Protein AF-A0A0K0DB33-F1 (afdb_monomer_lite)

pLDDT: mean 93.55, std 8.36, range [65.25, 98.75]

Secondary structure (DSSP, 8-state):
-HHHHHHHHHHHH-TTS-HHHHHHHHHHHHHHHHHHHHHHHHHHHHHH-TTS----TTPSPS-TTTTSSTT--SPPHHHHHHHT-

Radius of gyration: 17.32 Å; chains: 1; bounding box: 47×22×39 Å

Sequence (85 aa):
VYQEASIERVKRNDPSLSDAEARQRAVIEFDNAAKTFLVETIKTARRMRPKAFWSFYGFPYCNYNAGQKDSDYNCSRKFESYNDK

Organism: Angiostrongylus cantonensis (NCBI:txid6313)

Foldseek 3Di:
DQQVVLLVVQCVVPVPDDSVRSSVVSCVVVVVVVVVVQVVVQVVVCVVPVPDDDDDPCPPPQDPCQPVDPPRPGRDPVSVVVNVD

Structure (mmCIF, N/CA/C/O backbone):
data_AF-A0A0K0DB33-F1
#
_entry.id   AF-A0A0K0DB33-F1
#
loop_
_atom_site.group_PDB
_atom_site.id
_atom_site.type_symbol
_atom_site.label_atom_id
_atom_site.label_alt_id
_atom_site.label_comp_id
_atom_site.label_asym_id
_atom_site.label_entity_id
_atom_site.label_seq_id
_atom_site.pdbx_PDB_ins_code
_atom_site.Cartn_x
_atom_site.Cartn_y
_atom_site.Cartn_z
_atom_site.occupancy
_atom_site.B_iso_or_equiv
_atom_site.auth_seq_id
_atom_site.auth_comp_id
_atom_site.auth_asym_id
_atom_site.auth_atom_id
_atom_site.pdbx_PDB_model_num
ATOM 1 N N . VAL A 1 1 ? -4.745 11.809 6.064 1.00 95.81 1 VAL A N 1
ATOM 2 C CA . VAL A 1 1 ? -5.395 11.648 4.737 1.00 95.81 1 VAL A CA 1
ATOM 3 C C . VAL A 1 1 ? -5.725 10.193 4.388 1.00 95.81 1 VAL A C 1
ATOM 5 O O . VAL A 1 1 ? -6.852 9.815 4.650 1.00 95.81 1 VAL A O 1
ATOM 8 N N . TYR A 1 2 ? -4.830 9.347 3.842 1.00 97.50 2 TYR A N 1
ATOM 9 C CA . TYR A 1 2 ? -5.235 8.009 3.335 1.00 97.50 2 TYR A CA 1
ATOM 10 C C . TYR A 1 2 ? -5.851 7.076 4.390 1.00 97.50 2 TYR A C 1
ATOM 12 O O . TYR A 1 2 ? -6.854 6.417 4.124 1.00 97.50 2 TYR A O 1
ATOM 20 N N . GLN A 1 3 ? -5.281 7.045 5.596 1.00 97.75 3 GLN A N 1
ATOM 21 C CA . GLN A 1 3 ? -5.810 6.235 6.698 1.00 97.75 3 GLN A CA 1
ATOM 22 C C . GLN A 1 3 ? -7.191 6.733 7.146 1.00 97.75 3 GLN A C 1
ATOM 24 O O . GLN A 1 3 ? -8.128 5.948 7.224 1.00 97.75 3 GLN A O 1
ATOM 29 N N . GLU A 1 4 ? -7.335 8.041 7.374 1.00 98.19 4 GLU A N 1
ATOM 30 C CA . GLU A 1 4 ? -8.602 8.671 7.780 1.00 98.19 4 GLU A CA 1
ATOM 31 C C . GLU A 1 4 ? -9.692 8.462 6.731 1.00 98.19 4 GLU A C 1
ATOM 33 O O . GLU A 1 4 ? -10.763 7.974 7.067 1.00 98.19 4 GLU A O 1
ATOM 38 N N . ALA A 1 5 ? -9.390 8.706 5.453 1.00 98.50 5 ALA A N 1
ATOM 39 C CA . ALA A 1 5 ? -10.333 8.488 4.361 1.00 98.50 5 ALA A CA 1
ATOM 40 C C . ALA A 1 5 ? -10.777 7.017 4.262 1.00 98.50 5 ALA A C 1
ATOM 42 O O . ALA A 1 5 ? -11.940 6.737 3.971 1.00 98.50 5 ALA A O 1
ATOM 43 N N . SER A 1 6 ? -9.872 6.070 4.534 1.00 98.69 6 SER A N 1
ATOM 44 C CA . SER A 1 6 ? -10.199 4.639 4.556 1.00 98.69 6 SER A CA 1
ATOM 45 C C . SER A 1 6 ? -11.118 4.291 5.732 1.00 98.69 6 SER A C 1
ATOM 47 O O . SER A 1 6 ? -12.103 3.581 5.549 1.00 98.69 6 SER A O 1
ATOM 49 N N . ILE A 1 7 ? -10.854 4.843 6.920 1.00 98.62 7 ILE A N 1
ATOM 50 C CA . ILE A 1 7 ? -11.703 4.664 8.109 1.00 98.62 7 ILE A CA 1
ATOM 51 C C . ILE A 1 7 ? -13.085 5.290 7.888 1.00 98.62 7 ILE A C 1
ATOM 53 O O . ILE A 1 7 ? -14.099 4.652 8.159 1.00 98.62 7 ILE A O 1
ATOM 57 N N . GLU A 1 8 ? -13.146 6.514 7.364 1.00 98.31 8 GLU A N 1
ATOM 58 C CA . GLU A 1 8 ? -14.396 7.209 7.044 1.00 98.31 8 GLU A CA 1
ATOM 59 C C . GLU A 1 8 ? -15.217 6.458 5.998 1.00 98.31 8 GLU A C 1
ATOM 61 O O . GLU A 1 8 ? -16.440 6.377 6.107 1.00 98.31 8 GLU A O 1
ATOM 66 N N . ARG A 1 9 ? -14.562 5.891 4.979 1.00 98.56 9 ARG A N 1
ATOM 67 C CA . ARG A 1 9 ? -15.221 5.029 3.995 1.00 98.56 9 ARG A CA 1
ATOM 68 C C . ARG A 1 9 ? -15.833 3.803 4.671 1.00 98.56 9 ARG A C 1
ATOM 70 O O . ARG A 1 9 ? -16.999 3.516 4.418 1.00 98.56 9 ARG A O 1
ATOM 77 N N . VAL A 1 10 ? -15.077 3.108 5.520 1.00 98.62 10 VAL A N 1
ATOM 78 C CA . VAL A 1 10 ? -15.569 1.925 6.240 1.00 98.62 10 VAL A CA 1
ATOM 79 C C . VAL A 1 10 ? -16.753 2.280 7.138 1.00 98.62 10 VAL A C 1
ATOM 81 O O . VAL A 1 10 ? -17.794 1.648 7.019 1.00 98.62 10 VAL A O 1
ATOM 84 N N . LYS A 1 11 ? -16.652 3.339 7.952 1.00 98.38 11 LYS A N 1
ATOM 85 C CA . LYS A 1 11 ? -17.749 3.798 8.825 1.00 98.38 11 LYS A CA 1
ATOM 86 C C . LYS A 1 11 ? -18.998 4.220 8.055 1.00 98.38 11 LYS A C 1
ATOM 88 O O . LYS A 1 11 ? -20.110 4.049 8.534 1.00 98.38 11 LYS A O 1
ATOM 93 N N . ARG A 1 12 ? -18.831 4.798 6.864 1.00 98.25 12 ARG A N 1
ATOM 94 C CA . ARG A 1 12 ? -19.959 5.166 5.999 1.00 98.25 12 ARG A CA 1
ATOM 95 C C . ARG A 1 12 ? -20.665 3.937 5.432 1.00 98.25 12 ARG A C 1
ATOM 97 O O . ARG A 1 12 ? -21.879 3.968 5.271 1.00 98.25 12 ARG A O 1
ATOM 104 N N . ASN A 1 13 ? -19.906 2.891 5.109 1.00 98.12 13 ASN A N 1
ATOM 105 C CA . ASN A 1 13 ? -20.439 1.643 4.565 1.00 98.12 13 AS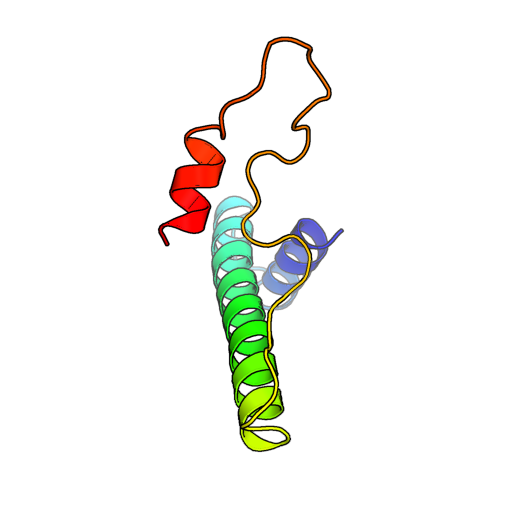N A CA 1
ATOM 106 C C . ASN A 1 13 ? -21.069 0.761 5.650 1.00 98.12 13 ASN A C 1
ATOM 108 O O . ASN A 1 13 ? -22.052 0.079 5.376 1.00 98.12 13 ASN A O 1
ATOM 112 N N . ASP A 1 14 ? -20.511 0.783 6.859 1.00 97.75 14 ASP A N 1
ATOM 113 C CA . ASP A 1 14 ? -21.023 0.067 8.022 1.00 97.75 14 ASP A CA 1
ATOM 114 C C . ASP A 1 14 ? -20.946 0.957 9.279 1.00 97.75 14 ASP A C 1
ATOM 116 O O . ASP A 1 14 ? -19.943 0.946 10.003 1.00 97.75 14 ASP A O 1
ATOM 120 N N . PRO A 1 15 ? -22.004 1.747 9.547 1.00 97.50 15 PRO A N 1
ATOM 121 C CA . PRO A 1 15 ? -22.063 2.627 10.712 1.00 97.50 15 PRO A CA 1
ATOM 122 C C . PRO A 1 15 ? -22.164 1.895 12.055 1.00 9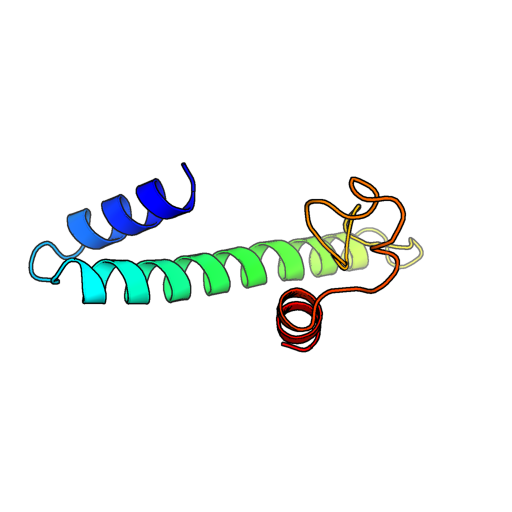7.50 15 PRO A C 1
ATOM 124 O O . PRO A 1 15 ? -22.095 2.551 13.093 1.00 97.50 15 PRO A O 1
ATOM 127 N N . SER A 1 16 ? -22.373 0.572 12.057 1.00 98.25 16 SER A N 1
ATOM 128 C CA . SER A 1 16 ? -22.506 -0.216 13.289 1.00 98.25 16 SER A CA 1
ATOM 129 C C . SER A 1 16 ? -21.159 -0.562 13.928 1.00 98.25 16 SER A C 1
ATOM 131 O O . SER A 1 16 ? -21.108 -0.876 15.117 1.00 98.25 16 SER A O 1
ATOM 133 N N . LEU A 1 17 ? -20.072 -0.478 13.153 1.00 98.19 17 LEU A N 1
ATOM 134 C CA . LEU A 1 17 ? -18.728 -0.791 13.620 1.00 98.19 17 LEU A CA 1
ATOM 135 C C . LEU A 1 17 ? -18.261 0.207 14.677 1.00 98.19 17 LEU A C 1
ATOM 137 O O . LEU A 1 17 ? -18.358 1.426 14.509 1.00 98.19 17 LEU A O 1
ATOM 141 N N . SER A 1 18 ? -17.630 -0.316 15.725 1.00 98.31 18 SER A N 1
ATOM 142 C CA . SER A 1 18 ? -16.847 0.508 16.636 1.00 98.31 18 SER A CA 1
ATOM 143 C C . SER A 1 18 ? -15.655 1.148 15.917 1.00 98.31 18 SER A C 1
ATOM 145 O O . SER A 1 18 ? -15.179 0.690 14.874 1.00 98.31 18 SER A O 1
ATOM 147 N N . ASP A 1 19 ? -15.092 2.190 16.522 1.00 97.75 19 ASP A N 1
ATOM 148 C CA . ASP A 1 19 ? -13.893 2.856 16.010 1.00 97.75 19 ASP A CA 1
ATOM 149 C C . ASP A 1 19 ? -12.708 1.903 15.810 1.00 97.75 19 ASP A C 1
ATOM 151 O O . ASP A 1 19 ? -11.930 2.074 14.868 1.00 97.75 19 ASP A O 1
ATOM 155 N N . ALA A 1 20 ? -12.561 0.903 16.681 1.00 98.31 20 ALA A N 1
ATOM 156 C CA . ALA A 1 20 ? -11.489 -0.081 16.592 1.00 98.31 20 ALA A CA 1
ATOM 157 C C . ALA A 1 20 ? -11.705 -1.043 15.415 1.00 98.31 20 ALA A C 1
ATOM 159 O O . ALA A 1 20 ? -10.780 -1.276 14.633 1.00 98.31 20 ALA A O 1
ATOM 160 N N . GLU A 1 21 ? -12.928 -1.544 15.246 1.00 98.56 21 GLU A N 1
ATOM 161 C CA . GLU A 1 21 ? -13.286 -2.440 14.143 1.00 98.56 21 GLU A CA 1
ATOM 162 C C . GLU A 1 21 ? -13.187 -1.726 12.795 1.00 98.56 21 GLU A C 1
ATOM 164 O O . GLU A 1 21 ? -12.605 -2.265 11.852 1.00 98.56 21 GLU A O 1
ATOM 169 N N . ALA A 1 22 ? -13.664 -0.480 12.715 1.00 98.62 22 ALA A N 1
ATOM 170 C CA . ALA A 1 22 ? -13.558 0.329 11.509 1.00 98.62 22 ALA A CA 1
ATOM 171 C C . ALA A 1 22 ? -12.093 0.559 11.105 1.00 98.62 22 ALA A C 1
ATOM 173 O O . ALA A 1 22 ? -11.752 0.461 9.927 1.00 98.62 22 ALA A O 1
ATOM 174 N N . ARG A 1 23 ? -11.200 0.809 12.076 1.00 98.62 23 ARG A N 1
ATOM 175 C CA . ARG A 1 23 ? -9.753 0.942 11.831 1.00 98.62 23 ARG A CA 1
ATOM 176 C C . ARG A 1 23 ? -9.135 -0.351 11.314 1.00 98.62 23 ARG A C 1
ATOM 178 O O . ARG A 1 23 ? -8.399 -0.310 10.332 1.00 98.62 23 ARG A O 1
ATOM 185 N N . GLN A 1 24 ? -9.430 -1.486 11.944 1.00 98.56 24 GLN A N 1
ATOM 186 C CA . GLN A 1 24 ? -8.898 -2.779 11.504 1.00 98.56 24 GLN A CA 1
ATOM 187 C C . GLN A 1 24 ? -9.386 -3.142 10.10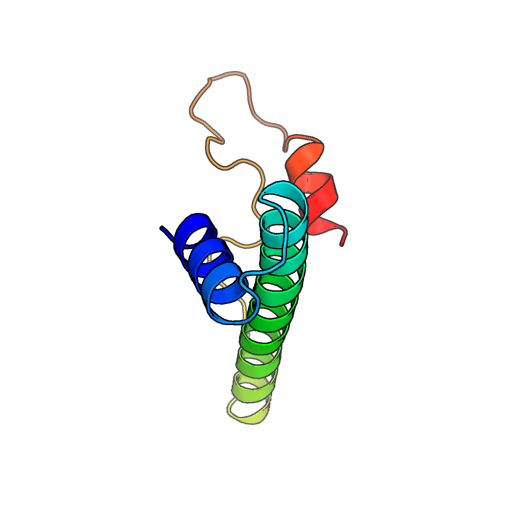1 1.00 98.56 24 GLN A C 1
ATOM 189 O O . GLN A 1 24 ? -8.586 -3.517 9.242 1.00 98.56 24 GLN A O 1
ATOM 194 N N . ARG A 1 25 ? -10.684 -2.967 9.839 1.00 98.62 25 ARG A N 1
ATOM 195 C CA . ARG A 1 25 ? -11.273 -3.193 8.519 1.00 98.62 25 ARG A CA 1
ATOM 196 C C . ARG A 1 25 ? -10.650 -2.276 7.465 1.00 98.62 25 ARG A C 1
ATOM 198 O O . ARG A 1 25 ? -10.312 -2.757 6.389 1.00 98.62 25 ARG A O 1
ATOM 205 N N . ALA A 1 26 ? -10.435 -1.000 7.787 1.00 98.69 26 ALA A N 1
ATOM 206 C CA . ALA A 1 26 ? -9.823 -0.038 6.875 1.00 98.69 26 ALA A CA 1
ATOM 207 C C . ALA A 1 26 ? -8.391 -0.424 6.477 1.00 98.69 26 ALA A C 1
ATOM 209 O O . ALA A 1 26 ? -8.052 -0.308 5.303 1.00 98.69 26 ALA A O 1
ATOM 210 N N . VAL A 1 27 ? -7.574 -0.922 7.416 1.00 98.25 27 VAL A N 1
ATOM 211 C CA . VAL A 1 27 ? -6.225 -1.439 7.111 1.00 98.25 27 VAL A CA 1
ATOM 212 C C . VAL A 1 27 ? -6.308 -2.602 6.123 1.00 98.25 27 VAL A C 1
ATOM 214 O O . VAL A 1 27 ? -5.651 -2.577 5.089 1.00 98.25 27 VAL A O 1
ATOM 217 N N . ILE A 1 28 ? -7.170 -3.586 6.396 1.00 98.19 28 ILE A N 1
ATOM 218 C CA . ILE A 1 28 ? -7.315 -4.776 5.545 1.00 98.19 28 ILE A CA 1
ATOM 219 C C . ILE A 1 28 ? -7.786 -4.397 4.135 1.00 98.19 28 ILE A C 1
ATOM 221 O O . ILE A 1 28 ? -7.237 -4.879 3.145 1.00 98.19 28 ILE A O 1
ATOM 225 N N . GLU A 1 29 ? -8.812 -3.552 4.025 1.00 98.50 29 GLU A N 1
ATOM 226 C CA . GLU A 1 29 ? -9.351 -3.134 2.728 1.00 98.50 29 GLU A CA 1
ATOM 227 C C . GLU A 1 29 ? -8.336 -2.320 1.923 1.00 98.50 29 GLU A C 1
ATOM 229 O O . GLU A 1 29 ? -8.155 -2.575 0.729 1.00 98.50 29 GLU A O 1
ATOM 234 N N . PHE A 1 30 ? -7.651 -1.374 2.571 1.00 98.56 30 PHE A N 1
ATOM 235 C CA . PHE A 1 30 ? -6.661 -0.530 1.915 1.00 98.56 30 PHE A CA 1
ATOM 236 C C . PHE A 1 30 ? -5.453 -1.341 1.442 1.00 98.56 30 PHE A C 1
ATOM 238 O O . PHE A 1 30 ? -5.084 -1.241 0.273 1.00 98.56 30 PHE A O 1
ATOM 245 N N . ASP A 1 31 ? -4.875 -2.182 2.302 1.00 97.56 31 ASP A N 1
ATOM 246 C CA . ASP A 1 31 ? -3.678 -2.962 1.972 1.00 97.56 31 ASP A CA 1
ATOM 247 C C . ASP A 1 31 ? -3.952 -3.946 0.825 1.00 97.56 31 ASP A C 1
ATOM 249 O O . ASP A 1 31 ? -3.149 -4.070 -0.104 1.00 97.56 31 ASP A O 1
ATOM 253 N N . ASN A 1 32 ? -5.125 -4.590 0.821 1.00 98.31 32 ASN A N 1
ATOM 254 C CA . ASN A 1 32 ? -5.533 -5.477 -0.270 1.00 98.31 32 ASN A CA 1
ATOM 255 C C . ASN A 1 32 ? -5.715 -4.723 -1.595 1.00 98.31 32 ASN A C 1
ATOM 257 O O . ASN A 1 32 ? -5.254 -5.189 -2.645 1.00 98.31 32 ASN A O 1
ATOM 261 N N . ALA A 1 33 ? -6.367 -3.558 -1.563 1.00 98.44 33 ALA A N 1
ATOM 262 C CA . ALA A 1 33 ? -6.554 -2.728 -2.747 1.00 98.44 33 ALA A CA 1
ATOM 263 C C . ALA A 1 33 ? -5.213 -2.195 -3.281 1.00 98.44 33 ALA A C 1
ATOM 265 O O . ALA A 1 33 ? -4.946 -2.292 -4.481 1.00 98.44 33 ALA A O 1
ATOM 266 N N . ALA A 1 34 ? -4.339 -1.706 -2.398 1.00 98.00 34 ALA A N 1
ATOM 267 C CA . ALA A 1 34 ? -3.012 -1.207 -2.743 1.00 98.00 34 ALA A CA 1
ATOM 268 C C . ALA A 1 34 ? -2.136 -2.309 -3.356 1.00 98.00 34 ALA A C 1
ATOM 270 O O . ALA A 1 34 ? -1.569 -2.116 -4.434 1.00 98.00 34 ALA A O 1
ATOM 271 N N . LYS A 1 35 ? -2.087 -3.495 -2.732 1.00 97.19 35 LYS A N 1
ATOM 272 C CA . LYS A 1 35 ? -1.367 -4.662 -3.263 1.00 97.19 35 LYS A CA 1
ATOM 273 C C . LYS A 1 35 ? -1.864 -5.030 -4.655 1.00 97.19 35 LYS A C 1
ATOM 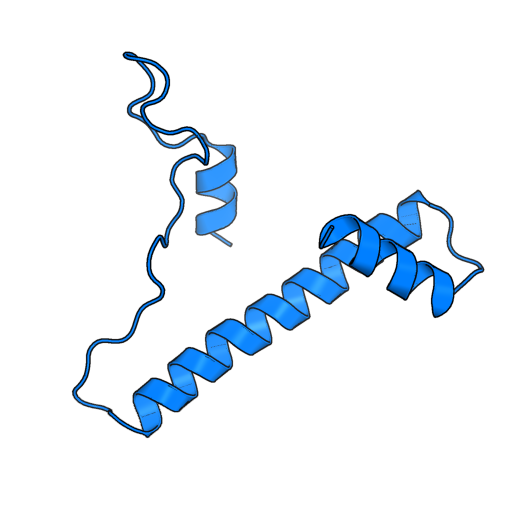275 O O . LYS A 1 35 ? -1.058 -5.207 -5.566 1.00 97.19 35 LYS A O 1
ATOM 280 N N . THR A 1 36 ? -3.182 -5.112 -4.830 1.00 98.56 36 THR A N 1
ATOM 281 C CA . THR A 1 36 ? -3.795 -5.444 -6.123 1.00 98.56 36 THR A CA 1
ATOM 282 C C . THR A 1 36 ? -3.392 -4.433 -7.193 1.00 98.56 36 THR A C 1
ATOM 284 O O . THR A 1 36 ? -2.913 -4.822 -8.257 1.00 98.56 36 THR A O 1
ATOM 287 N N . PHE A 1 37 ? -3.511 -3.138 -6.896 1.00 98.75 37 PHE A N 1
ATOM 288 C CA . PHE A 1 37 ? -3.180 -2.075 -7.838 1.00 98.75 37 PHE A CA 1
ATOM 289 C C . PHE A 1 37 ? -1.701 -2.098 -8.249 1.00 98.75 37 PHE A C 1
ATOM 291 O O . PHE A 1 37 ? -1.389 -2.094 -9.443 1.00 98.75 37 PHE A O 1
ATOM 298 N N . LEU A 1 38 ? -0.781 -2.176 -7.282 1.00 98.19 38 LEU A N 1
ATOM 299 C CA . LEU A 1 38 ? 0.662 -2.177 -7.547 1.00 98.19 38 LEU A CA 1
ATOM 300 C C . LEU A 1 38 ? 1.095 -3.419 -8.342 1.00 98.19 38 LEU A C 1
ATOM 302 O O . LEU A 1 38 ? 1.829 -3.308 -9.328 1.00 98.19 38 LEU A O 1
ATOM 306 N N . VAL A 1 39 ? 0.604 -4.602 -7.958 1.00 98.12 39 VAL A N 1
ATOM 307 C CA . VAL A 1 39 ? 0.942 -5.868 -8.623 1.00 98.12 39 VAL A CA 1
ATOM 308 C C . VAL A 1 39 ? 0.395 -5.912 -10.048 1.00 98.12 39 VAL A C 1
ATOM 310 O O . VAL A 1 39 ? 1.135 -6.256 -10.973 1.00 98.12 39 VAL A O 1
ATOM 313 N N . GLU A 1 40 ? -0.874 -5.554 -10.258 1.00 98.75 40 GLU A N 1
ATOM 314 C CA . GLU A 1 40 ? -1.460 -5.567 -11.602 1.00 98.75 40 GLU A CA 1
ATOM 315 C C . GLU A 1 40 ? -0.850 -4.497 -12.511 1.00 98.75 40 GLU A C 1
ATOM 317 O O . GLU A 1 40 ? -0.680 -4.744 -13.707 1.00 98.75 40 GLU A O 1
ATOM 322 N N . THR A 1 41 ? -0.414 -3.362 -11.957 1.00 98.69 41 THR A N 1
ATOM 323 C CA . THR A 1 41 ? 0.341 -2.347 -12.705 1.00 98.69 41 THR A CA 1
ATOM 324 C C . THR A 1 41 ? 1.648 -2.926 -13.252 1.00 98.69 41 THR A C 1
ATOM 326 O O . THR A 1 41 ? 1.886 -2.864 -14.459 1.00 98.69 41 THR A O 1
ATOM 329 N N . ILE A 1 42 ? 2.468 -3.571 -12.411 1.00 98.38 42 ILE A N 1
ATOM 330 C CA . ILE A 1 42 ? 3.731 -4.188 -12.858 1.00 98.38 42 ILE A CA 1
ATOM 331 C C . ILE A 1 42 ? 3.479 -5.340 -13.833 1.00 98.38 42 ILE A C 1
ATOM 333 O O . ILE A 1 42 ? 4.168 -5.442 -14.850 1.00 98.38 42 ILE A O 1
ATOM 337 N N . LYS A 1 43 ? 2.484 -6.200 -13.578 1.00 98.56 43 LYS A N 1
ATOM 338 C CA . LYS A 1 43 ? 2.119 -7.273 -14.520 1.00 98.56 43 LYS A CA 1
ATOM 339 C C . LYS A 1 43 ? 1.733 -6.703 -15.882 1.00 98.56 43 LYS A C 1
ATOM 341 O O . LYS A 1 43 ? 2.184 -7.214 -16.905 1.00 98.56 43 LYS A O 1
ATOM 346 N N . THR A 1 44 ? 0.932 -5.643 -15.904 1.00 98.75 44 THR A N 1
ATOM 347 C CA . THR A 1 44 ? 0.508 -4.973 -17.138 1.00 98.75 44 THR A CA 1
ATOM 348 C C . THR A 1 44 ? 1.700 -4.362 -17.866 1.00 98.75 44 THR A C 1
ATOM 350 O O . THR A 1 44 ? 1.894 -4.635 -19.050 1.00 98.75 44 THR A O 1
ATOM 353 N N . ALA A 1 45 ? 2.569 -3.641 -17.157 1.00 98.56 45 ALA A N 1
ATOM 354 C CA . ALA A 1 45 ? 3.775 -3.052 -17.729 1.00 98.56 45 ALA A CA 1
ATOM 355 C C . ALA A 1 45 ? 4.711 -4.118 -18.337 1.00 98.56 45 ALA A C 1
ATOM 357 O O . ALA A 1 45 ? 5.163 -3.981 -19.478 1.00 98.56 45 ALA A O 1
ATOM 358 N N . ARG A 1 46 ? 4.909 -5.244 -17.636 1.00 98.44 46 ARG A N 1
ATOM 359 C CA . ARG A 1 46 ? 5.674 -6.399 -18.136 1.00 98.44 46 ARG A CA 1
ATOM 360 C C . ARG A 1 46 ? 5.045 -7.035 -19.376 1.00 98.44 46 ARG A C 1
ATOM 362 O O . ARG A 1 46 ? 5.780 -7.386 -20.292 1.00 98.44 46 ARG A O 1
ATOM 369 N N . ARG A 1 47 ? 3.714 -7.164 -19.446 1.00 98.62 47 ARG A N 1
ATOM 370 C CA . ARG A 1 47 ? 3.020 -7.659 -20.655 1.00 98.62 47 ARG A CA 1
ATOM 371 C C . ARG A 1 47 ? 3.233 -6.718 -21.844 1.00 98.62 47 ARG A C 1
ATOM 373 O O . ARG A 1 47 ? 3.482 -7.180 -22.951 1.00 98.62 47 ARG A O 1
ATOM 380 N N . MET A 1 48 ? 3.165 -5.406 -21.616 1.00 98.69 48 MET A N 1
ATOM 381 C CA . MET A 1 48 ? 3.297 -4.398 -22.674 1.00 98.69 48 MET A CA 1
ATOM 382 C C . MET A 1 48 ? 4.737 -4.220 -23.165 1.00 98.69 48 MET A C 1
ATOM 384 O O . MET A 1 48 ? 4.953 -3.898 -24.335 1.00 98.69 48 MET A O 1
ATOM 388 N N . ARG A 1 49 ? 5.727 -4.367 -22.281 1.00 98.62 49 ARG A N 1
ATOM 389 C CA . ARG A 1 49 ? 7.155 -4.196 -22.582 1.00 98.62 49 ARG A CA 1
ATOM 390 C C . ARG A 1 49 ? 7.961 -5.301 -21.890 1.00 98.62 49 ARG A C 1
ATOM 392 O O . A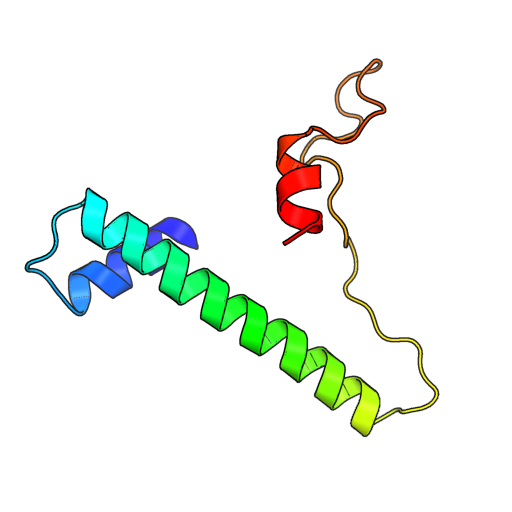RG A 1 49 ? 8.612 -5.037 -20.879 1.00 98.62 49 ARG A O 1
ATOM 399 N N . PRO A 1 50 ? 7.959 -6.531 -22.436 1.00 98.38 50 PRO A N 1
ATOM 400 C CA . PRO A 1 50 ? 8.532 -7.702 -21.764 1.00 98.38 50 PRO A CA 1
ATOM 401 C C . PRO A 1 50 ? 10.058 -7.678 -21.637 1.00 98.38 50 PRO A C 1
ATOM 403 O O . PRO A 1 50 ? 10.608 -8.417 -20.829 1.00 98.38 50 PRO A O 1
ATOM 406 N N . LYS A 1 51 ? 10.744 -6.836 -22.421 1.00 98.31 51 LYS A N 1
ATOM 407 C CA . LYS A 1 51 ? 12.208 -6.677 -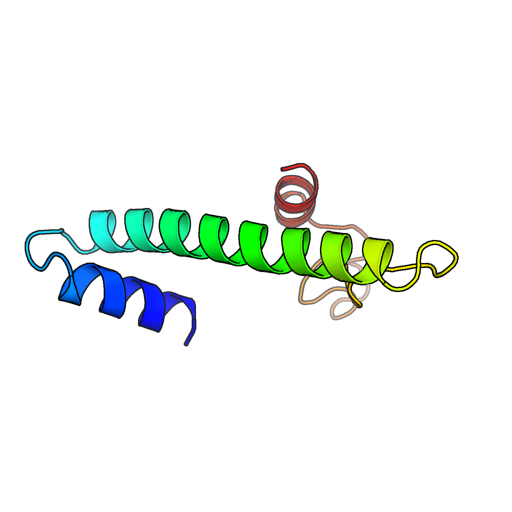22.388 1.00 98.31 51 LYS A CA 1
ATOM 408 C C . LYS A 1 51 ? 12.681 -5.508 -21.513 1.00 98.31 51 LYS A C 1
ATOM 410 O O . LYS A 1 51 ? 13.882 -5.292 -21.412 1.00 98.31 51 LYS A O 1
ATOM 415 N N . ALA A 1 52 ? 11.762 -4.731 -20.937 1.00 98.31 52 ALA A N 1
ATOM 416 C CA . ALA A 1 52 ? 12.104 -3.612 -20.063 1.00 98.31 52 ALA A CA 1
ATOM 417 C C . ALA A 1 52 ? 12.194 -4.060 -18.598 1.00 98.31 52 ALA A C 1
ATOM 419 O O . ALA A 1 52 ? 11.518 -5.003 -18.178 1.00 98.31 52 ALA A O 1
ATOM 420 N N . PHE A 1 53 ? 13.000 -3.344 -17.818 1.00 98.00 53 PHE A N 1
ATOM 421 C CA . PHE A 1 53 ? 13.072 -3.511 -16.371 1.00 98.00 53 PHE A CA 1
ATOM 422 C C . PHE A 1 53 ? 12.026 -2.618 -15.706 1.00 98.00 53 PHE A C 1
ATOM 424 O O . PHE A 1 53 ? 12.012 -1.408 -15.922 1.00 98.00 53 PHE A O 1
ATOM 431 N N . TRP A 1 54 ? 11.147 -3.225 -14.912 1.00 98.12 54 TRP A N 1
ATOM 432 C CA . TRP A 1 54 ? 10.048 -2.538 -14.239 1.00 98.12 54 TRP A CA 1
ATOM 433 C C . TRP A 1 54 ? 10.189 -2.669 -12.730 1.00 98.12 54 TRP A C 1
ATOM 435 O O . TRP A 1 54 ? 10.310 -3.777 -12.208 1.00 98.12 54 TRP A O 1
ATOM 445 N N . SER A 1 55 ? 10.120 -1.539 -12.040 1.00 96.88 55 SER A N 1
ATOM 446 C CA . SER A 1 55 ? 10.090 -1.453 -10.585 1.00 96.88 55 SER A CA 1
ATOM 447 C C . SER A 1 55 ? 9.337 -0.195 -10.160 1.00 96.88 55 SER A C 1
ATOM 449 O O . SER A 1 55 ? 9.061 0.688 -10.975 1.00 96.88 55 SER A O 1
ATOM 451 N N . PHE A 1 56 ? 9.001 -0.117 -8.875 1.00 97.31 56 PHE A N 1
ATOM 452 C CA . PHE A 1 56 ? 8.564 1.130 -8.264 1.00 97.31 56 PHE A CA 1
ATOM 453 C C . PHE A 1 56 ? 9.770 1.847 -7.667 1.00 97.31 56 PHE A C 1
ATOM 455 O O . PHE A 1 56 ? 10.572 1.250 -6.950 1.00 97.31 56 PHE A O 1
ATOM 462 N N . TYR A 1 57 ? 9.883 3.138 -7.958 1.00 95.31 57 TYR A N 1
ATOM 463 C CA . TYR A 1 57 ? 10.876 3.997 -7.327 1.00 95.31 57 TYR A CA 1
ATOM 464 C C . TYR A 1 57 ? 10.680 4.024 -5.801 1.00 95.31 57 TYR A C 1
ATOM 466 O O . TYR A 1 57 ? 9.550 4.109 -5.323 1.00 95.31 57 TYR A O 1
ATOM 474 N N . GLY A 1 58 ? 11.783 3.963 -5.050 1.00 90.75 58 GLY A N 1
ATOM 475 C CA . GLY A 1 58 ? 11.786 4.058 -3.586 1.00 90.75 58 GLY A CA 1
ATOM 476 C C . GLY A 1 58 ? 11.534 2.749 -2.828 1.00 90.75 58 GLY A C 1
ATOM 477 O O . GLY A 1 58 ? 11.563 2.766 -1.602 1.00 90.75 58 GLY A O 1
ATOM 478 N N . PHE A 1 59 ? 11.314 1.623 -3.515 1.00 92.75 59 PHE A N 1
ATOM 479 C CA . PHE A 1 59 ? 11.134 0.315 -2.874 1.00 92.75 59 PHE A CA 1
ATOM 480 C C . PHE A 1 59 ? 12.429 -0.525 -2.872 1.00 92.75 59 PHE A C 1
ATOM 482 O O . PHE A 1 59 ? 13.114 -0.556 -3.898 1.00 92.75 59 PHE A O 1
ATOM 489 N N . PRO A 1 60 ? 12.727 -1.269 -1.784 1.00 92.75 60 PRO A N 1
ATOM 490 C CA . PRO A 1 60 ? 12.031 -1.263 -0.492 1.00 92.75 60 PRO A CA 1
ATOM 491 C C . PRO A 1 60 ? 12.372 -0.024 0.350 1.00 92.75 60 PRO A C 1
ATOM 493 O O . PRO A 1 60 ? 13.457 0.546 0.235 1.00 92.75 60 PRO A O 1
ATOM 496 N N . TYR A 1 61 ? 11.460 0.358 1.247 1.00 89.62 61 TYR A N 1
ATOM 497 C CA . TYR A 1 61 ? 11.755 1.394 2.235 1.00 89.62 61 TYR A CA 1
ATOM 498 C C . TYR A 1 61 ? 12.553 0.809 3.401 1.00 89.62 61 TYR A C 1
ATOM 500 O O . TYR A 1 61 ? 12.169 -0.200 3.987 1.00 89.62 61 TYR A O 1
ATOM 508 N N . CYS A 1 62 ? 13.641 1.489 3.763 1.00 88.50 62 CYS A N 1
ATOM 509 C CA . CYS A 1 62 ? 14.491 1.128 4.897 1.00 88.50 62 CYS A CA 1
ATOM 510 C C . CYS A 1 62 ? 14.022 1.806 6.193 1.00 88.50 62 CYS A C 1
ATOM 512 O O . CYS A 1 62 ? 13.706 1.133 7.164 1.00 88.50 62 CYS A O 1
ATOM 514 N N . ASN A 1 63 ? 13.910 3.138 6.181 1.00 86.50 63 ASN A N 1
ATOM 515 C CA . ASN A 1 63 ? 13.238 3.959 7.189 1.00 86.50 63 ASN A CA 1
ATOM 516 C C . ASN A 1 63 ? 12.663 5.192 6.479 1.00 86.50 63 ASN A C 1
ATOM 518 O O . ASN A 1 63 ? 13.245 5.667 5.504 1.00 86.50 63 ASN A O 1
ATOM 522 N N . TYR A 1 64 ? 11.565 5.762 6.976 1.00 79.88 64 TYR A N 1
ATOM 523 C CA . TYR A 1 64 ? 11.008 6.994 6.388 1.00 79.88 64 TYR A CA 1
ATOM 524 C C . TYR A 1 64 ? 11.899 8.227 6.627 1.00 79.88 64 TYR A C 1
ATOM 526 O O . TYR A 1 64 ? 11.827 9.217 5.908 1.00 79.88 64 TYR A O 1
ATOM 534 N N . ASN A 1 65 ? 12.737 8.159 7.658 1.00 77.00 65 ASN A N 1
ATOM 535 C CA . ASN A 1 65 ? 13.643 9.205 8.115 1.00 77.00 65 ASN A CA 1
ATOM 536 C C . ASN A 1 65 ? 15.117 8.760 8.067 1.00 77.00 65 ASN A C 1
ATOM 538 O O . ASN A 1 65 ? 15.937 9.310 8.803 1.00 77.00 65 ASN A O 1
ATOM 542 N N . ALA A 1 66 ? 15.450 7.755 7.245 1.00 68.25 66 ALA A N 1
ATOM 543 C CA . ALA A 1 66 ? 16.831 7.300 7.075 1.00 68.25 66 ALA A CA 1
ATOM 544 C C . ALA A 1 66 ? 17.748 8.493 6.749 1.00 68.25 66 ALA A C 1
ATOM 546 O O . ALA A 1 66 ? 17.394 9.338 5.926 1.00 68.25 66 ALA A O 1
ATOM 547 N N . GLY A 1 67 ? 18.904 8.577 7.411 1.00 65.25 67 GLY A N 1
ATOM 548 C CA . GLY A 1 67 ? 19.865 9.666 7.208 1.00 65.25 67 GLY A CA 1
ATOM 549 C C . GLY A 1 67 ? 19.530 10.997 7.897 1.00 65.25 67 GLY A C 1
ATOM 550 O O . GLY A 1 67 ? 20.284 11.948 7.738 1.00 65.25 67 GLY A O 1
ATOM 551 N N . GLN A 1 68 ? 18.449 11.097 8.686 1.00 74.56 68 GLN A N 1
ATOM 552 C CA . GLN A 1 68 ? 18.199 12.285 9.528 1.00 74.56 68 GLN A CA 1
ATOM 553 C C . GLN A 1 68 ? 19.028 12.309 10.821 1.00 74.56 68 GLN A C 1
ATOM 555 O O . GLN A 1 68 ? 19.075 13.328 11.507 1.00 74.56 68 GLN A O 1
ATOM 560 N N . LYS A 1 69 ? 19.643 11.183 11.188 1.00 73.06 69 LYS A N 1
ATOM 561 C CA . LYS A 1 69 ? 20.546 11.066 12.334 1.00 73.06 69 LYS A CA 1
ATOM 562 C C . LYS A 1 69 ? 21.835 10.409 11.869 1.00 73.06 69 LYS A C 1
ATOM 564 O O . LYS A 1 69 ? 21.779 9.349 11.252 1.00 73.06 69 LYS A O 1
ATOM 569 N N . ASP A 1 70 ? 22.967 10.990 12.251 1.00 68.88 70 ASP A N 1
ATOM 570 C CA . ASP A 1 70 ? 24.316 10.568 11.836 1.00 68.88 70 ASP A CA 1
ATOM 571 C C . ASP A 1 70 ? 24.719 9.153 12.293 1.00 68.88 70 ASP A C 1
ATOM 573 O O . ASP A 1 70 ? 25.809 8.683 11.977 1.00 68.88 70 ASP A O 1
ATOM 577 N N . SER A 1 71 ? 23.867 8.460 13.051 1.00 73.25 71 SER A N 1
ATOM 578 C CA . SER A 1 71 ? 24.096 7.103 13.556 1.00 73.25 71 SER A CA 1
ATOM 579 C C . SER A 1 71 ? 23.104 6.058 13.036 1.00 73.25 71 SER A C 1
ATOM 581 O O . SER A 1 71 ? 23.247 4.880 13.364 1.00 73.25 71 SER A O 1
ATOM 583 N N . ASP A 1 72 ? 22.109 6.449 12.233 1.00 73.44 72 ASP A N 1
ATOM 584 C CA . ASP A 1 72 ? 21.026 5.557 11.802 1.00 73.44 72 ASP A CA 1
ATOM 585 C C . ASP A 1 72 ? 21.253 5.024 10.379 1.00 73.44 72 ASP A C 1
ATOM 587 O O . ASP A 1 72 ? 20.628 5.461 9.409 1.00 73.44 72 ASP A O 1
ATOM 591 N N . TYR A 1 73 ? 22.208 4.097 10.265 1.00 79.25 73 TYR A N 1
ATOM 592 C CA . TYR A 1 73 ? 22.604 3.457 9.002 1.00 79.25 73 TYR A CA 1
ATOM 593 C C . TYR A 1 73 ? 21.863 2.146 8.713 1.00 79.25 73 TYR A C 1
ATOM 595 O O . TYR A 1 73 ? 21.973 1.614 7.611 1.00 79.25 73 TYR A O 1
ATOM 603 N N . ASN A 1 74 ? 21.130 1.611 9.693 1.00 85.12 74 ASN A N 1
ATOM 604 C CA . ASN A 1 74 ? 20.438 0.333 9.569 1.00 85.12 74 ASN A CA 1
ATOM 605 C C . ASN A 1 74 ? 18.944 0.548 9.343 1.00 85.12 74 ASN A C 1
ATOM 607 O O . ASN A 1 74 ? 18.338 1.473 9.886 1.00 85.12 74 ASN A O 1
ATOM 611 N N . CYS A 1 75 ? 18.319 -0.355 8.592 1.00 86.81 75 CYS A N 1
ATOM 612 C CA . CYS A 1 75 ? 16.865 -0.387 8.530 1.00 86.81 75 CYS A CA 1
ATOM 613 C C . CYS A 1 75 ? 16.309 -0.773 9.896 1.00 86.81 75 CYS A C 1
ATOM 615 O O . CYS A 1 75 ? 16.857 -1.614 10.609 1.00 86.81 75 CYS A O 1
ATOM 617 N N . SER A 1 76 ? 15.217 -0.132 10.298 1.00 88.88 76 SER A N 1
ATOM 618 C CA . SER A 1 76 ? 14.558 -0.527 11.532 1.00 88.88 76 SER A CA 1
ATOM 619 C C . SER A 1 76 ? 13.833 -1.854 11.328 1.00 88.88 76 SER A C 1
ATOM 621 O O . SER A 1 76 ? 13.190 -2.082 10.300 1.00 88.88 76 SER A O 1
ATOM 623 N N . ARG A 1 77 ? 13.825 -2.688 12.374 1.00 90.12 77 ARG A N 1
ATOM 624 C CA . ARG A 1 77 ? 13.109 -3.979 12.388 1.00 90.12 77 ARG A CA 1
ATOM 625 C C . ARG A 1 77 ? 11.647 -3.874 11.952 1.00 90.12 77 ARG A C 1
ATOM 627 O O . ARG A 1 77 ? 11.078 -4.818 11.419 1.00 90.12 77 ARG A O 1
ATOM 634 N N . LYS A 1 78 ? 11.020 -2.718 12.191 1.00 90.75 78 LYS A N 1
ATOM 635 C CA . LYS A 1 78 ? 9.645 -2.443 11.770 1.00 90.75 78 LYS A CA 1
ATOM 636 C C . LYS A 1 78 ? 9.521 -2.443 10.245 1.00 90.75 78 LYS A C 1
ATOM 638 O O . LYS A 1 78 ? 8.641 -3.119 9.727 1.00 90.75 78 LYS A O 1
ATOM 643 N N . PHE A 1 79 ? 10.388 -1.716 9.546 1.00 91.06 79 PHE A N 1
ATOM 644 C CA . PHE A 1 79 ? 10.373 -1.657 8.085 1.00 91.06 79 PHE A CA 1
ATOM 645 C C . PHE A 1 79 ? 10.851 -2.965 7.458 1.00 91.06 79 PHE A C 1
ATOM 647 O O . PHE A 1 79 ? 10.243 -3.410 6.493 1.00 91.06 79 PHE A O 1
ATOM 654 N N . GLU A 1 80 ? 11.842 -3.635 8.053 1.00 92.12 80 GLU A N 1
ATOM 655 C CA . GLU A 1 80 ? 12.224 -5.001 7.657 1.00 92.12 80 GLU A CA 1
ATOM 656 C C . GLU A 1 80 ? 11.003 -5.933 7.689 1.00 92.12 80 GLU A C 1
ATOM 658 O O . GLU A 1 80 ? 10.637 -6.515 6.673 1.00 92.12 80 GLU A O 1
ATOM 663 N N . SER A 1 81 ? 10.254 -5.935 8.799 1.00 94.25 81 SER A N 1
ATOM 664 C CA . SER A 1 81 ? 9.037 -6.749 8.930 1.00 94.25 81 SER A CA 1
ATOM 665 C C . SER A 1 81 ? 7.909 -6.387 7.955 1.00 94.25 81 SER A C 1
ATOM 667 O O . SER A 1 81 ? 6.968 -7.166 7.799 1.00 94.25 81 SER A O 1
ATOM 669 N N . TYR A 1 82 ? 7.948 -5.195 7.353 1.00 92.44 82 TYR A N 1
ATOM 670 C CA . TYR A 1 82 ? 7.009 -4.787 6.307 1.00 92.44 82 TYR A CA 1
ATOM 671 C C . TYR A 1 82 ? 7.472 -5.234 4.924 1.00 92.44 82 TYR A C 1
ATOM 673 O O . TYR A 1 82 ? 6.631 -5.574 4.102 1.00 92.44 82 TYR A O 1
ATOM 681 N N . ASN A 1 83 ? 8.782 -5.252 4.683 1.00 93.19 83 ASN A N 1
ATOM 682 C CA . ASN A 1 83 ? 9.368 -5.675 3.415 1.00 93.19 83 ASN A CA 1
ATOM 683 C C . ASN A 1 83 ? 9.331 -7.203 3.229 1.00 93.19 83 ASN A C 1
ATOM 685 O O . ASN A 1 83 ? 9.296 -7.667 2.093 1.00 93.19 83 ASN A O 1
ATOM 689 N N . ASP A 1 84 ? 9.312 -7.967 4.325 1.00 93.81 84 ASP A N 1
ATOM 690 C CA . ASP A 1 84 ? 9.284 -9.438 4.306 1.00 93.81 84 ASP A CA 1
ATOM 691 C C . ASP A 1 84 ? 7.873 -10.046 4.130 1.00 93.81 84 ASP A C 1
ATOM 693 O O . ASP A 1 84 ? 7.734 -11.268 4.037 1.00 93.81 84 ASP A O 1
ATOM 697 N N . LYS A 1 85 ? 6.818 -9.221 4.122 1.00 83.06 85 LYS A N 1
ATOM 698 C CA . LYS A 1 85 ? 5.408 -9.639 3.999 1.00 83.06 85 LYS A CA 1
ATOM 699 C C . LYS A 1 85 ? 4.863 -9.438 2.587 1.00 83.06 85 LYS A C 1
ATOM 701 O O . LYS A 1 85 ? 4.028 -10.273 2.160 1.00 83.06 85 LYS A O 1
#

InterPro domains:
  IPR013785 Aldolase-type TIM barrel [G3DSA:3.20.20.70] (1-85)
  IPR017853 Glycoside hydrolase superfamily [SSF51445] (1-85)
  IPR018155 Hyaluronidase [PF01630] (1-84)
  IPR018155 Hyaluronidase [PTHR11769] (1-85)